Protein AF-A0AAW1WQX8-F1 (afdb_monomer)

Structure (mmCIF, N/CA/C/O backbone):
data_AF-A0AAW1WQX8-F1
#
_entry.id   AF-A0AAW1WQX8-F1
#
loop_
_atom_site.group_PDB
_atom_site.id
_atom_site.type_symbol
_atom_site.label_atom_id
_atom_site.label_alt_id
_atom_site.label_comp_id
_atom_site.label_asym_id
_atom_site.label_entity_id
_atom_site.label_seq_id
_atom_site.pdbx_PDB_ins_code
_atom_site.Cartn_x
_atom_site.Cartn_y
_atom_site.Cartn_z
_atom_site.occupancy
_atom_site.B_iso_or_equiv
_atom_site.auth_seq_id
_atom_site.auth_comp_id
_atom_site.auth_asym_id
_atom_site.auth_atom_id
_atom_site.pdbx_PDB_model_num
ATOM 1 N N . MET A 1 1 ? -9.747 3.861 7.310 1.00 80.38 1 MET A N 1
ATOM 2 C CA . MET A 1 1 ? -8.467 4.133 7.999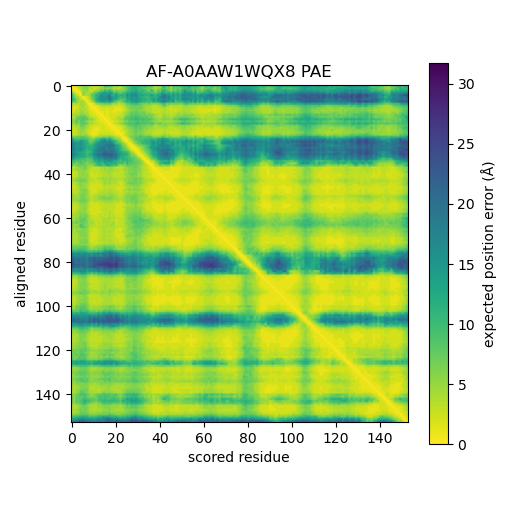 1.00 80.38 1 MET A CA 1
ATOM 3 C C . MET A 1 1 ? -7.979 5.501 7.554 1.00 80.38 1 MET A C 1
ATOM 5 O O . MET A 1 1 ? -8.243 5.859 6.414 1.00 80.38 1 MET A O 1
ATOM 9 N N . VAL A 1 2 ? -7.334 6.263 8.433 1.00 79.00 2 VAL A N 1
ATOM 10 C CA . VAL A 1 2 ? -6.730 7.571 8.134 1.00 79.00 2 VAL A CA 1
ATOM 11 C C . VAL A 1 2 ? -5.258 7.564 8.540 1.00 79.00 2 VAL A C 1
ATOM 13 O O . VAL A 1 2 ? -4.866 6.801 9.425 1.00 79.00 2 VAL A O 1
ATOM 16 N N . SER A 1 3 ? -4.464 8.414 7.892 1.00 73.44 3 SER A N 1
ATOM 17 C CA . SER A 1 3 ? -3.056 8.664 8.208 1.00 73.44 3 SER A CA 1
ATOM 18 C C . SER A 1 3 ? -2.865 10.154 8.501 1.00 73.44 3 SER A C 1
ATOM 20 O O . SER A 1 3 ? -3.441 10.992 7.805 1.00 73.44 3 SER A O 1
ATOM 22 N N . THR A 1 4 ? -2.099 10.496 9.535 1.00 64.50 4 THR A N 1
ATOM 23 C CA . THR A 1 4 ? -1.738 11.887 9.862 1.00 64.50 4 THR A CA 1
ATOM 24 C C . THR A 1 4 ? -0.392 12.272 9.241 1.00 64.50 4 THR A C 1
ATOM 26 O O . THR A 1 4 ? 0.400 11.418 8.857 1.00 64.50 4 THR A O 1
ATOM 29 N N . SER A 1 5 ? -0.111 13.570 9.098 1.00 55.16 5 SER A N 1
ATOM 30 C CA . SER A 1 5 ? 1.078 14.062 8.385 1.00 55.16 5 SER A CA 1
ATOM 31 C C . SER A 1 5 ? 2.373 14.036 9.211 1.00 55.16 5 SER A C 1
ATOM 33 O O . SER A 1 5 ? 3.440 13.865 8.615 1.00 55.16 5 SER A O 1
ATOM 35 N N . TYR A 1 6 ? 2.315 14.164 10.548 1.00 49.03 6 TYR A N 1
ATOM 36 C CA . TYR A 1 6 ? 3.477 13.971 11.431 1.00 49.03 6 TYR A CA 1
ATOM 37 C C . TYR A 1 6 ? 3.111 13.864 12.933 1.00 49.03 6 TYR A C 1
ATOM 39 O O . TYR A 1 6 ? 2.403 14.745 13.424 1.00 49.03 6 TYR A O 1
ATOM 47 N N . PRO A 1 7 ? 3.630 12.867 13.684 1.00 55.06 7 PRO A N 1
ATOM 48 C CA . PRO A 1 7 ? 4.175 11.604 13.167 1.00 55.06 7 PRO A CA 1
ATOM 49 C C . PRO A 1 7 ? 3.109 10.906 12.306 1.00 55.06 7 PRO A C 1
ATOM 51 O O . PRO A 1 7 ? 1.925 11.111 12.561 1.00 55.06 7 PRO A O 1
ATOM 54 N N . ARG A 1 8 ? 3.498 10.159 11.254 1.00 63.41 8 ARG A N 1
ATOM 55 C CA . ARG A 1 8 ? 2.538 9.417 10.405 1.00 63.41 8 ARG A CA 1
ATOM 56 C C . ARG A 1 8 ? 1.928 8.270 11.210 1.00 63.41 8 ARG A C 1
ATOM 58 O O . ARG A 1 8 ? 2.346 7.124 11.100 1.00 63.41 8 ARG A O 1
ATOM 65 N N . GLU A 1 9 ? 0.977 8.611 12.069 1.00 72.75 9 GLU A N 1
ATOM 66 C CA . GLU A 1 9 ? 0.165 7.673 12.826 1.00 72.75 9 GLU A CA 1
ATOM 67 C C . GLU A 1 9 ? -0.983 7.204 11.940 1.00 72.75 9 GLU A C 1
ATOM 69 O O . GLU A 1 9 ? -1.544 7.969 11.149 1.00 72.75 9 GLU A O 1
ATOM 74 N N . PHE A 1 10 ? -1.342 5.936 12.093 1.00 82.56 10 PHE A N 1
ATOM 75 C CA . PHE A 1 10 ? -2.516 5.369 11.454 1.00 82.56 10 PHE A CA 1
ATOM 76 C C . PHE A 1 10 ? -3.590 5.161 12.501 1.00 82.56 10 PHE A C 1
ATOM 78 O O . PHE A 1 10 ? -3.321 4.688 13.607 1.00 82.56 10 PHE A O 1
ATOM 85 N N . ALA A 1 11 ? -4.819 5.500 12.142 1.00 87.31 11 ALA A N 1
ATOM 86 C CA . ALA A 1 11 ? -5.971 5.232 12.977 1.00 87.31 11 ALA A CA 1
ATOM 87 C C . ALA A 1 11 ? -7.126 4.704 12.135 1.00 87.31 11 ALA A C 1
ATOM 89 O O . ALA A 1 11 ? -7.301 5.061 10.965 1.00 87.31 11 ALA A O 1
ATOM 90 N N . PHE A 1 12 ? -7.944 3.852 12.730 1.00 89.31 12 PHE A N 1
ATOM 91 C CA . PHE A 1 12 ? -9.164 3.373 12.104 1.00 89.31 12 PHE A CA 1
ATOM 92 C C . PHE A 1 12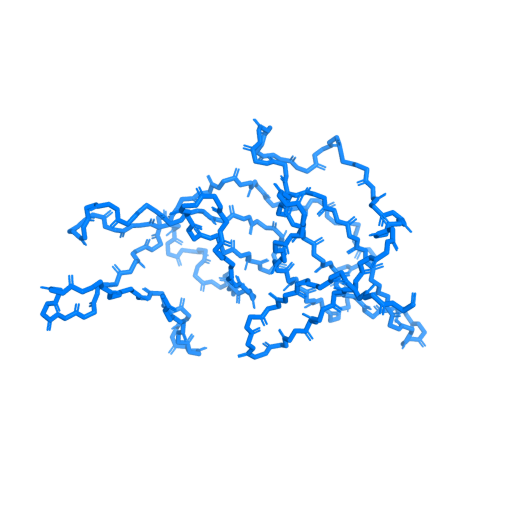 ? -10.361 3.589 13.017 1.00 89.31 12 PHE A C 1
ATOM 94 O O . PHE A 1 12 ? -10.239 3.762 14.226 1.00 89.31 12 PHE A O 1
ATOM 101 N N . TRP A 1 13 ? -11.523 3.600 12.386 1.00 91.25 13 TRP A N 1
ATOM 102 C CA . TRP A 1 13 ? -12.813 3.691 13.034 1.00 91.25 13 TRP A CA 1
ATOM 103 C C . TRP A 1 13 ? -13.755 2.757 12.286 1.00 91.25 13 TRP A C 1
ATOM 105 O O . TRP A 1 13 ? -13.736 2.720 11.049 1.00 91.25 13 TRP A O 1
ATOM 115 N N . ARG A 1 14 ? -14.547 1.986 13.024 1.00 88.56 14 ARG A N 1
ATOM 116 C CA . ARG A 1 14 ? -15.595 1.118 12.489 1.00 88.56 14 ARG A CA 1
ATOM 117 C C . ARG A 1 14 ? -16.963 1.617 12.943 1.00 88.56 14 ARG A C 1
ATOM 119 O O . ARG A 1 14 ? -17.073 2.240 13.999 1.00 88.56 14 ARG A O 1
ATOM 126 N N . PRO A 1 15 ? -18.033 1.285 12.203 1.00 89.31 15 PRO A N 1
ATOM 127 C CA . PRO A 1 15 ? -19.385 1.496 12.695 1.00 89.31 15 PRO A CA 1
ATOM 128 C C . PRO A 1 15 ? -19.539 0.886 14.093 1.00 89.31 15 PRO A C 1
ATOM 130 O O . PRO A 1 15 ? -19.277 -0.304 14.263 1.00 89.31 15 PRO A O 1
ATOM 133 N N . LYS A 1 16 ? -20.010 1.695 15.052 1.00 89.19 16 LYS A N 1
ATOM 134 C CA . LYS A 1 16 ? -20.166 1.389 16.492 1.00 89.19 16 LYS A CA 1
ATOM 135 C C . LYS A 1 16 ? -18.917 1.577 17.366 1.00 89.19 16 LYS A C 1
ATOM 137 O O . LYS A 1 16 ? -19.040 1.424 18.578 1.00 89.19 16 LYS A O 1
ATOM 142 N N . ASP A 1 17 ? -17.765 1.943 16.807 1.00 87.88 17 ASP A N 1
ATOM 143 C CA . ASP A 1 17 ? -16.645 2.410 17.628 1.00 87.88 17 ASP A CA 1
ATOM 144 C C . ASP A 1 17 ? -16.980 3.810 18.185 1.00 87.88 17 ASP A C 1
ATOM 146 O O . ASP A 1 17 ? -17.475 4.682 17.465 1.00 87.88 17 ASP A O 1
ATOM 150 N N . ASN A 1 18 ? -16.710 4.041 19.472 1.00 89.88 18 ASN A N 1
ATOM 151 C CA . ASN A 1 18 ? -16.954 5.341 20.118 1.00 89.88 18 ASN A CA 1
ATOM 152 C C . ASN A 1 18 ? -15.819 6.350 19.870 1.00 89.88 18 ASN A C 1
ATOM 154 O O . ASN A 1 18 ? -16.006 7.550 20.051 1.00 89.88 18 ASN A O 1
ATOM 158 N N . GLU A 1 19 ? -14.644 5.866 19.467 1.00 90.25 19 GLU A N 1
ATOM 159 C CA . GLU A 1 19 ? -13.439 6.661 19.243 1.00 90.25 19 GLU A CA 1
ATOM 160 C C . GLU A 1 19 ? -12.563 6.042 18.145 1.00 90.25 19 GLU A C 1
ATOM 162 O O . GLU A 1 19 ? -12.749 4.891 17.746 1.00 90.25 19 GLU A O 1
ATOM 167 N N . TRP A 1 20 ? -11.607 6.817 17.635 1.00 90.81 20 TRP A N 1
ATOM 168 C CA . TRP A 1 20 ? -10.616 6.325 16.681 1.00 90.81 20 TRP A CA 1
ATOM 169 C C . TRP A 1 20 ? -9.585 5.445 17.391 1.00 90.81 20 TRP A C 1
ATOM 171 O O . TRP A 1 20 ? -8.941 5.879 18.343 1.00 90.81 20 TRP A O 1
ATOM 181 N N . THR A 1 21 ? -9.372 4.231 16.885 1.00 89.94 21 THR A N 1
ATOM 182 C CA . THR A 1 21 ? -8.344 3.320 17.395 1.00 89.94 21 THR A CA 1
ATOM 183 C C . THR A 1 21 ? -7.021 3.588 16.691 1.00 89.94 21 THR A C 1
ATOM 185 O O . THR A 1 21 ? -6.932 3.489 15.463 1.00 89.94 21 THR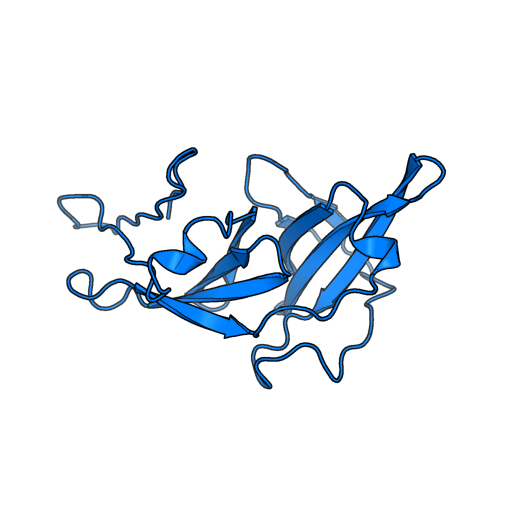 A O 1
ATOM 188 N N . LYS A 1 22 ? -5.981 3.912 17.464 1.00 87.56 22 LYS A N 1
ATOM 189 C CA . LYS A 1 22 ? -4.615 4.063 16.953 1.00 87.56 22 LYS A CA 1
ATOM 190 C C . LYS A 1 22 ? -4.005 2.700 16.648 1.00 87.56 22 LYS A C 1
ATOM 192 O O . LYS A 1 22 ? -4.145 1.762 17.424 1.00 87.56 22 LYS A O 1
ATOM 197 N N . ILE A 1 23 ? -3.285 2.618 15.540 1.00 85.56 23 ILE A N 1
ATOM 198 C CA . ILE A 1 23 ? -2.535 1.430 15.150 1.00 85.56 23 ILE A CA 1
ATOM 199 C C . ILE A 1 23 ? -1.105 1.638 15.609 1.00 85.56 23 ILE A C 1
ATOM 201 O O . ILE A 1 23 ? -0.404 2.528 15.123 1.00 85.56 23 ILE A O 1
ATOM 205 N N . SER A 1 24 ? -0.680 0.822 16.563 1.00 77.69 24 SER A N 1
ATOM 206 C CA . SER A 1 24 ? 0.708 0.834 17.005 1.00 77.69 24 SER A CA 1
ATOM 207 C C . SER A 1 24 ? 1.607 0.268 15.904 1.00 77.69 24 SER A C 1
ATOM 209 O O . SER A 1 24 ? 1.296 -0.740 15.269 1.00 77.69 24 SER A O 1
ATOM 211 N N . SER A 1 25 ? 2.737 0.914 15.641 1.00 66.38 25 SER A N 1
ATOM 212 C CA . SER A 1 25 ? 3.765 0.280 14.823 1.00 66.38 25 SER A CA 1
ATOM 213 C C . SER A 1 25 ? 4.500 -0.729 15.701 1.00 66.38 25 SER A C 1
ATOM 215 O O . SER A 1 25 ? 4.986 -0.360 16.769 1.00 66.38 25 SER A O 1
ATOM 217 N N . ALA A 1 26 ? 4.598 -1.993 15.277 1.00 57.53 26 ALA A N 1
ATOM 218 C CA . ALA A 1 26 ? 5.454 -2.971 15.957 1.00 57.53 26 ALA A CA 1
ATOM 219 C C . ALA A 1 26 ? 6.957 -2.681 15.755 1.00 57.53 26 ALA A C 1
ATOM 221 O O . ALA A 1 26 ? 7.804 -3.440 16.227 1.00 57.53 26 ALA A O 1
ATOM 222 N N . LEU A 1 27 ? 7.297 -1.618 15.019 1.00 57.47 27 LEU A N 1
ATOM 223 C CA . LEU A 1 27 ? 8.668 -1.278 14.685 1.00 57.47 27 LEU A CA 1
ATOM 224 C C . LEU A 1 27 ? 9.382 -0.628 15.873 1.00 57.47 27 LEU A C 1
ATOM 226 O O . LEU A 1 27 ? 8.812 0.112 16.675 1.00 57.47 27 LEU A O 1
ATOM 230 N N . ASN A 1 28 ? 10.672 -0.927 15.970 1.00 55.25 28 ASN A N 1
ATOM 231 C CA . ASN A 1 28 ? 11.558 -0.411 17.005 1.00 55.25 28 ASN A CA 1
ATOM 232 C C . ASN A 1 28 ? 11.532 1.137 16.980 1.00 55.25 28 ASN A C 1
ATOM 234 O O . ASN A 1 28 ? 11.581 1.702 15.891 1.00 55.25 28 ASN A O 1
ATOM 238 N N . PRO A 1 29 ? 11.557 1.864 18.113 1.00 53.19 29 PRO A N 1
ATOM 239 C CA . PRO A 1 29 ? 11.596 3.336 18.118 1.00 53.19 29 PRO A CA 1
ATOM 240 C C . PRO A 1 29 ? 12.788 3.940 17.355 1.00 53.19 29 PRO A C 1
ATOM 242 O O . PRO A 1 29 ? 12.754 5.097 16.950 1.00 53.19 29 PRO A O 1
ATOM 245 N N . ARG A 1 30 ? 13.847 3.150 17.125 1.00 52.88 30 ARG A N 1
ATOM 246 C CA . ARG A 1 30 ? 14.990 3.511 16.268 1.00 52.88 30 ARG A CA 1
ATOM 247 C C . ARG A 1 30 ? 14.667 3.502 14.767 1.00 52.88 30 ARG A C 1
ATOM 249 O O . ARG A 1 30 ? 15.423 4.065 13.989 1.00 52.88 30 ARG A O 1
ATOM 256 N N . GLU A 1 31 ? 13.557 2.887 14.369 1.00 56.12 31 GLU A N 1
ATOM 257 C CA . GLU A 1 31 ? 13.019 2.860 13.005 1.00 56.12 31 GLU A CA 1
ATOM 258 C C . GLU A 1 31 ? 12.007 3.991 12.745 1.00 56.12 31 GLU A C 1
ATOM 260 O O . GLU A 1 31 ? 11.435 4.056 11.661 1.00 56.12 31 GLU A O 1
ATOM 265 N N . ALA A 1 32 ? 11.797 4.902 13.706 1.00 51.72 32 ALA A N 1
ATOM 266 C CA . ALA A 1 32 ? 10.793 5.971 13.648 1.00 51.72 32 ALA A CA 1
ATOM 267 C C . ALA A 1 32 ? 10.983 6.994 12.506 1.00 51.72 32 ALA A C 1
ATOM 269 O O . ALA A 1 32 ? 10.095 7.810 12.271 1.00 51.72 32 ALA A O 1
ATOM 270 N N . ASP A 1 33 ? 12.108 6.953 11.784 1.00 55.84 33 ASP A N 1
ATOM 271 C CA . ASP A 1 33 ? 12.342 7.776 10.588 1.00 55.84 33 ASP A CA 1
ATOM 272 C C . ASP A 1 33 ? 11.851 7.104 9.285 1.00 55.84 33 ASP A C 1
ATOM 274 O O . ASP A 1 33 ? 11.902 7.691 8.198 1.00 55.84 33 ASP A O 1
ATOM 278 N N . ARG A 1 34 ? 11.324 5.871 9.360 1.00 64.88 34 ARG A N 1
ATOM 279 C CA . ARG A 1 34 ? 10.673 5.222 8.217 1.00 64.88 34 ARG A CA 1
ATOM 280 C C . ARG A 1 34 ? 9.324 5.884 7.955 1.00 64.88 34 ARG A C 1
ATOM 282 O O . ARG A 1 34 ? 8.299 5.577 8.552 1.00 64.88 34 ARG A O 1
ATOM 289 N N . ARG A 1 35 ? 9.333 6.852 7.039 1.00 71.06 35 ARG A N 1
ATOM 290 C CA . ARG A 1 35 ? 8.114 7.505 6.553 1.00 71.06 35 ARG A CA 1
ATOM 291 C C . ARG A 1 35 ? 7.292 6.491 5.763 1.00 71.06 35 ARG A C 1
ATOM 293 O O . ARG A 1 35 ? 7.795 5.922 4.797 1.00 71.06 35 ARG A O 1
ATOM 300 N N . SER A 1 36 ? 6.031 6.312 6.135 1.00 74.00 36 SER A N 1
ATOM 301 C CA . SER A 1 36 ? 5.041 5.630 5.297 1.00 74.00 36 SER A CA 1
ATOM 302 C C . SER A 1 36 ? 4.700 6.492 4.088 1.00 74.00 36 SER A C 1
ATOM 304 O O . SER A 1 36 ? 4.693 7.708 4.215 1.00 74.00 36 SER A O 1
ATOM 306 N N . TYR A 1 37 ? 4.422 5.901 2.933 1.00 81.38 37 TYR A N 1
ATOM 307 C CA . TYR A 1 37 ? 4.246 6.595 1.656 1.00 81.38 37 TYR A CA 1
ATOM 308 C C . TYR A 1 37 ? 2.807 6.537 1.146 1.00 81.38 37 TYR A C 1
ATOM 310 O O . TYR A 1 37 ? 2.293 7.573 0.731 1.00 81.38 37 TYR A O 1
ATOM 318 N N . ASP A 1 38 ? 2.166 5.371 1.231 1.00 88.81 38 ASP A N 1
ATOM 319 C CA . ASP A 1 38 ? 0.795 5.152 0.762 1.00 88.81 38 ASP A CA 1
ATOM 320 C C . ASP A 1 38 ? 0.102 4.038 1.569 1.00 88.81 38 ASP A C 1
ATOM 322 O O . ASP A 1 38 ? 0.763 3.259 2.267 1.00 88.81 38 ASP A O 1
ATOM 326 N N . ILE A 1 39 ? -1.227 3.976 1.473 1.00 89.31 39 ILE A N 1
ATOM 327 C CA . ILE A 1 39 ? -2.093 2.973 2.098 1.00 89.31 39 ILE A CA 1
ATOM 328 C C . ILE A 1 39 ? -3.145 2.473 1.100 1.00 89.31 39 ILE A C 1
ATOM 330 O O . ILE A 1 39 ? -3.820 3.263 0.442 1.00 89.31 39 ILE A O 1
ATOM 334 N N . ALA A 1 40 ? -3.350 1.157 1.052 1.00 92.19 40 ALA A N 1
ATOM 335 C CA . ALA A 1 40 ? -4.386 0.525 0.238 1.00 92.19 40 ALA A CA 1
ATOM 336 C C . ALA A 1 40 ? -5.206 -0.486 1.046 1.00 92.19 40 ALA A C 1
ATOM 338 O O . ALA A 1 40 ? -4.711 -1.104 1.990 1.00 92.19 40 ALA A O 1
ATOM 339 N N . TYR A 1 41 ? -6.467 -0.669 0.655 1.00 91.81 41 TYR A N 1
ATOM 340 C CA . TYR A 1 41 ? -7.299 -1.768 1.135 1.00 91.81 41 TYR A CA 1
ATOM 341 C C . TYR A 1 41 ? -7.293 -2.890 0.100 1.00 91.81 41 TYR A C 1
ATOM 343 O O . TYR A 1 41 ? -7.588 -2.656 -1.068 1.00 91.81 41 TYR A O 1
ATOM 351 N N . TYR A 1 42 ? -6.956 -4.104 0.524 1.00 95.25 42 TYR A N 1
ATOM 352 C CA . TYR A 1 42 ? -6.830 -5.258 -0.356 1.00 95.25 42 TYR A CA 1
ATOM 353 C C . TYR A 1 42 ? -7.236 -6.533 0.376 1.00 95.25 42 TYR A C 1
ATOM 355 O O . TYR A 1 42 ? -6.772 -6.797 1.483 1.00 95.25 42 TYR A O 1
ATOM 363 N N . LYS A 1 43 ? -8.126 -7.323 -0.240 1.00 94.62 43 LYS A N 1
ATOM 364 C CA . LYS A 1 43 ? -8.590 -8.632 0.265 1.00 94.62 43 LYS A CA 1
ATOM 365 C C . LYS A 1 43 ? -8.895 -8.645 1.773 1.00 94.62 43 LYS A C 1
ATOM 367 O O . LYS A 1 43 ? -8.456 -9.529 2.504 1.00 94.62 43 LYS A O 1
ATOM 372 N N . GLY A 1 44 ? -9.650 -7.652 2.242 1.00 91.81 44 GLY A N 1
ATOM 373 C CA . GLY A 1 44 ? -10.090 -7.587 3.638 1.00 91.81 44 GLY A CA 1
ATOM 374 C C . GLY A 1 44 ? -9.173 -6.801 4.579 1.00 91.81 44 GLY A C 1
ATOM 375 O O . GLY A 1 44 ? -9.597 -6.479 5.685 1.00 91.81 44 GLY A O 1
ATOM 376 N N . GLN A 1 45 ? -7.950 -6.471 4.161 1.00 93.75 45 GLN A N 1
ATOM 377 C CA . GLN A 1 45 ? -6.905 -5.923 5.029 1.00 93.75 45 GLN A CA 1
ATOM 378 C C . GLN A 1 45 ? -6.377 -4.581 4.517 1.00 93.75 45 GLN A C 1
ATOM 380 O O . GLN A 1 45 ? -6.450 -4.271 3.327 1.00 93.75 45 GLN A O 1
ATOM 385 N N . PHE A 1 46 ? -5.830 -3.780 5.430 1.00 92.88 46 PHE A N 1
ATOM 386 C CA . PHE A 1 46 ? -5.119 -2.553 5.083 1.00 92.88 46 PHE A CA 1
ATOM 387 C C . PHE A 1 46 ? -3.622 -2.825 4.993 1.00 92.88 46 PHE A C 1
ATOM 389 O O . PHE A 1 46 ? -3.044 -3.442 5.890 1.00 92.88 46 PHE A O 1
ATOM 396 N N . TYR A 1 47 ? -3.015 -2.325 3.923 1.00 93.69 47 TYR A N 1
ATOM 397 C CA . TYR A 1 47 ? -1.589 -2.416 3.657 1.00 93.69 47 TYR A CA 1
ATOM 398 C C . TYR A 1 47 ? -0.983 -1.026 3.576 1.00 93.69 47 TYR A C 1
ATOM 400 O O . TYR A 1 47 ? -1.576 -0.125 2.988 1.00 93.69 47 TYR A O 1
ATOM 408 N N . ILE A 1 48 ? 0.206 -0.869 4.145 1.00 90.94 48 ILE A N 1
ATOM 409 C CA . ILE A 1 48 ? 0.972 0.377 4.156 1.00 90.94 48 ILE A CA 1
ATOM 410 C C . ILE A 1 48 ? 2.311 0.102 3.489 1.00 90.94 48 ILE A C 1
ATOM 412 O O . ILE A 1 48 ? 2.922 -0.925 3.768 1.00 90.94 48 ILE A O 1
ATOM 416 N N . VAL A 1 49 ? 2.794 1.016 2.652 1.00 89.88 49 VAL A N 1
ATOM 417 C CA . VAL A 1 49 ? 4.164 0.955 2.124 1.00 89.88 49 VAL A CA 1
ATOM 418 C C . VAL A 1 49 ? 5.043 2.025 2.760 1.00 89.88 49 VAL A C 1
ATOM 420 O O . VAL A 1 49 ? 4.610 3.163 2.940 1.00 89.88 49 VAL A O 1
ATOM 423 N N . GLU A 1 50 ? 6.277 1.671 3.105 1.00 87.00 50 GLU A N 1
ATOM 424 C CA . GLU A 1 50 ? 7.295 2.571 3.654 1.00 87.00 50 GLU A CA 1
ATOM 425 C C . GLU A 1 50 ? 8.301 3.042 2.587 1.00 87.00 50 GLU A C 1
ATOM 427 O O . GLU A 1 50 ? 8.318 2.575 1.448 1.00 87.00 50 GLU A O 1
ATOM 432 N N . ARG A 1 51 ? 9.148 4.015 2.950 1.00 81.69 51 ARG A N 1
ATOM 433 C CA . ARG A 1 51 ? 10.135 4.656 2.057 1.00 81.69 51 ARG A CA 1
ATOM 434 C C . ARG A 1 51 ? 11.108 3.690 1.371 1.00 81.69 51 ARG A C 1
ATOM 436 O O . ARG A 1 51 ? 11.675 4.046 0.341 1.00 81.69 51 ARG A O 1
ATOM 443 N N . ASP A 1 52 ? 11.361 2.533 1.959 1.00 84.12 52 ASP A N 1
ATOM 444 C CA . ASP A 1 52 ? 12.281 1.498 1.474 1.00 84.12 52 ASP A CA 1
ATOM 445 C C . ASP A 1 52 ? 11.555 0.376 0.703 1.00 84.12 52 ASP A C 1
ATOM 447 O O . ASP A 1 52 ? 12.157 -0.641 0.362 1.00 84.12 52 ASP A O 1
ATOM 451 N N . GLY A 1 53 ? 10.261 0.547 0.416 1.00 87.81 53 GLY A N 1
ATOM 452 C CA . GLY A 1 53 ? 9.439 -0.461 -0.250 1.00 87.81 53 GLY A CA 1
ATOM 453 C C . GLY A 1 53 ? 8.973 -1.586 0.678 1.00 87.81 53 GLY A C 1
ATOM 454 O O . GLY A 1 53 ? 8.288 -2.496 0.215 1.00 87.81 53 GLY A O 1
ATOM 455 N N . ARG A 1 54 ? 9.294 -1.536 1.981 1.00 90.88 54 ARG A N 1
ATOM 456 C CA . ARG A 1 54 ? 8.728 -2.457 2.972 1.00 90.88 54 ARG A CA 1
ATOM 457 C C . ARG A 1 54 ? 7.211 -2.286 3.014 1.00 90.88 54 ARG A C 1
ATOM 459 O O . ARG A 1 54 ? 6.708 -1.163 3.054 1.00 90.88 54 ARG A O 1
ATOM 466 N N . VAL A 1 55 ? 6.483 -3.401 3.023 1.00 93.38 55 VAL A N 1
ATOM 467 C CA . VAL A 1 55 ? 5.018 -3.400 3.103 1.00 93.38 55 VAL A CA 1
ATOM 468 C C . VAL A 1 55 ? 4.592 -3.954 4.451 1.00 93.38 55 VAL A C 1
ATOM 470 O O . VAL A 1 55 ? 4.996 -5.048 4.849 1.00 93.38 55 VAL A O 1
ATOM 473 N N . LEU A 1 56 ? 3.758 -3.197 5.151 1.00 93.00 56 LEU A N 1
ATOM 474 C CA . LEU A 1 56 ? 3.133 -3.587 6.403 1.00 93.00 56 LEU A CA 1
ATOM 475 C C . LEU A 1 56 ? 1.679 -3.977 6.155 1.00 93.00 56 LEU A C 1
ATOM 477 O O . LEU A 1 56 ? 1.021 -3.418 5.281 1.00 93.00 56 LEU A O 1
ATOM 481 N N . VAL A 1 57 ? 1.168 -4.888 6.972 1.00 94.12 57 VAL A N 1
ATOM 482 C CA . VAL A 1 57 ? -0.259 -5.193 7.072 1.00 94.12 57 VAL A CA 1
ATOM 483 C C . VAL A 1 57 ? -0.763 -4.799 8.455 1.00 94.12 57 VAL A C 1
ATOM 485 O O . VAL A 1 57 ? -0.066 -4.991 9.455 1.00 94.12 57 VAL A O 1
ATOM 488 N N . CYS A 1 58 ? -1.952 -4.204 8.509 1.00 92.00 58 CYS A N 1
ATOM 489 C CA . CYS A 1 58 ? -2.576 -3.777 9.755 1.00 92.00 58 CYS A CA 1
ATOM 4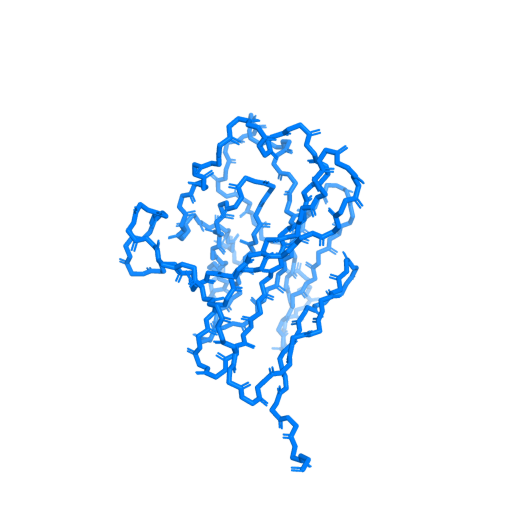90 C C . CYS A 1 58 ? -3.472 -4.883 10.320 1.00 92.00 58 CYS A C 1
ATOM 492 O O . CYS A 1 58 ? -4.528 -5.175 9.757 1.00 92.00 58 CYS A O 1
ATOM 494 N N . ASP A 1 59 ? -3.091 -5.429 11.471 1.00 91.00 59 ASP A N 1
ATOM 495 C CA . ASP A 1 59 ? -3.939 -6.301 12.276 1.00 91.00 59 ASP A CA 1
ATOM 496 C C . ASP A 1 59 ? -4.880 -5.404 13.107 1.00 91.00 59 ASP A C 1
ATOM 498 O O . ASP A 1 59 ? -4.451 -4.758 14.066 1.00 91.00 59 ASP A O 1
ATOM 502 N N . ILE A 1 60 ? -6.155 -5.313 12.709 1.00 90.19 60 ILE A N 1
ATOM 503 C CA . ILE A 1 60 ? -7.154 -4.399 13.310 1.00 90.19 60 ILE A CA 1
ATOM 504 C C . ILE A 1 60 ? -8.380 -5.114 13.898 1.00 90.19 60 ILE A C 1
ATOM 506 O O . ILE A 1 60 ? -9.358 -4.465 14.278 1.00 90.19 60 ILE A O 1
ATOM 510 N N . ASP A 1 61 ? -8.345 -6.446 13.967 1.00 88.56 61 ASP A N 1
ATOM 511 C CA . ASP A 1 61 ? -9.468 -7.249 14.460 1.00 88.56 61 ASP A CA 1
ATOM 512 C C . ASP A 1 61 ? -9.745 -6.965 15.942 1.00 88.56 61 ASP A C 1
ATOM 514 O O . ASP A 1 61 ? -10.885 -6.664 16.315 1.00 88.56 61 ASP A O 1
ATOM 518 N N . ASP A 1 62 ? -8.688 -6.959 16.763 1.00 88.75 62 ASP A N 1
ATOM 519 C CA . ASP A 1 62 ? -8.728 -6.527 18.160 1.00 88.75 62 ASP A CA 1
ATOM 520 C C . ASP A 1 62 ? -8.259 -5.067 18.291 1.00 88.75 62 ASP A C 1
ATOM 522 O O . ASP A 1 62 ? -7.053 -4.805 18.243 1.00 88.75 62 ASP A O 1
ATOM 526 N N . PRO A 1 63 ? -9.171 -4.101 18.507 1.00 85.12 63 PRO A N 1
ATOM 527 C CA . PRO A 1 63 ? -8.796 -2.696 18.622 1.00 85.12 63 PRO A CA 1
ATOM 528 C C . PRO A 1 63 ? -7.860 -2.407 19.806 1.00 85.12 63 PRO A C 1
ATOM 530 O O . PRO A 1 63 ? -7.072 -1.469 19.729 1.00 85.12 63 PRO A O 1
ATOM 533 N N . LYS A 1 64 ? -7.867 -3.215 20.878 1.00 86.31 64 LYS A N 1
ATOM 534 C CA . LYS A 1 64 ? -6.949 -3.012 22.016 1.00 86.31 64 LYS A CA 1
ATOM 535 C C . LYS A 1 64 ? -5.507 -3.390 21.689 1.00 86.31 64 LYS A C 1
ATOM 537 O O . LYS A 1 64 ? -4.590 -2.913 22.350 1.00 86.31 64 LYS A O 1
ATOM 542 N N . ASN A 1 65 ? -5.319 -4.239 20.683 1.00 87.00 65 ASN A N 1
ATOM 543 C CA . ASN A 1 65 ? -4.024 -4.753 20.249 1.00 87.00 65 ASN A CA 1
ATOM 544 C C . ASN A 1 65 ? -3.731 -4.401 18.783 1.00 87.00 65 ASN A C 1
ATOM 546 O O . ASN A 1 65 ? -2.914 -5.064 18.140 1.00 87.00 65 ASN A O 1
ATOM 550 N N . ALA A 1 66 ? -4.394 -3.365 18.255 1.00 88.94 66 ALA A N 1
ATOM 551 C CA . ALA A 1 66 ? -4.250 -2.962 16.868 1.00 88.94 66 ALA A CA 1
ATOM 552 C C . ALA A 1 66 ? -2.804 -2.571 16.555 1.00 88.94 66 ALA A C 1
ATOM 55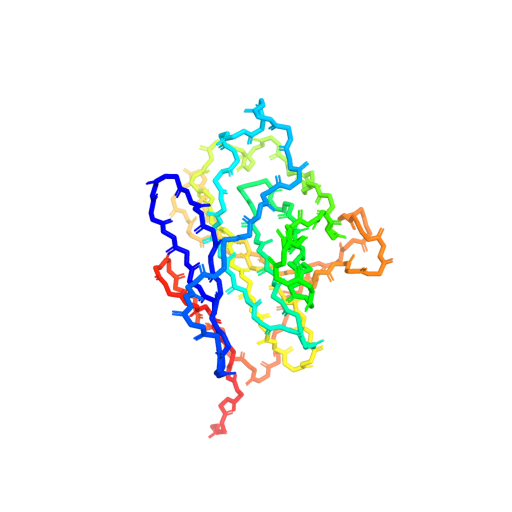4 O O . ALA A 1 66 ? -2.208 -1.692 17.198 1.00 88.94 66 ALA A O 1
ATOM 555 N N . LYS A 1 67 ? -2.236 -3.222 15.541 1.00 89.50 67 LYS A N 1
ATOM 556 C CA . LYS A 1 67 ? -0.831 -3.039 15.187 1.00 89.50 67 LYS A CA 1
ATOM 557 C C . LYS A 1 67 ? -0.555 -3.259 13.710 1.00 89.50 67 LYS A C 1
ATOM 559 O O . LYS A 1 67 ? -1.264 -3.995 13.034 1.00 89.50 67 LYS A O 1
ATOM 564 N N . ALA A 1 68 ? 0.507 -2.637 13.220 1.00 89.12 68 ALA A N 1
ATOM 565 C CA . ALA A 1 68 ? 1.077 -2.950 11.920 1.00 89.12 68 ALA A CA 1
ATOM 566 C C . ALA A 1 68 ? 2.236 -3.940 12.090 1.00 89.12 68 ALA A C 1
ATOM 568 O O . ALA A 1 68 ? 3.088 -3.762 12.965 1.00 89.12 68 ALA A O 1
ATOM 569 N N . ARG A 1 69 ? 2.283 -4.969 11.242 1.00 90.50 69 ARG A N 1
ATOM 570 C CA . ARG A 1 69 ? 3.388 -5.934 11.165 1.00 90.50 69 ARG A CA 1
ATOM 571 C C . ARG A 1 69 ? 3.935 -6.008 9.748 1.00 90.50 69 ARG A C 1
ATOM 573 O O . ARG A 1 69 ? 3.222 -5.723 8.790 1.00 90.50 69 ARG A O 1
ATOM 580 N N . VAL A 1 70 ? 5.188 -6.425 9.613 1.00 92.62 70 VAL A N 1
ATOM 581 C CA . VAL A 1 70 ? 5.830 -6.591 8.304 1.00 92.62 70 VAL A CA 1
ATOM 582 C C . VAL A 1 70 ? 5.147 -7.725 7.537 1.00 92.62 70 VAL A C 1
ATOM 584 O O . VAL A 1 70 ? 5.046 -8.844 8.039 1.00 92.62 70 VAL A O 1
ATOM 587 N N . ALA A 1 71 ? 4.658 -7.415 6.337 1.00 95.38 71 ALA A N 1
ATOM 588 C CA . ALA A 1 71 ? 4.139 -8.380 5.370 1.00 95.38 71 ALA A CA 1
ATOM 589 C C . ALA A 1 71 ? 5.182 -8.698 4.292 1.00 95.38 71 ALA A C 1
ATOM 591 O O . ALA A 1 71 ? 5.313 -9.848 3.891 1.00 95.38 71 ALA A O 1
ATOM 592 N N . VAL A 1 72 ? 5.939 -7.686 3.858 1.00 95.19 72 VAL A N 1
ATOM 593 C CA . VAL A 1 72 ? 7.057 -7.830 2.923 1.00 95.19 72 VAL A CA 1
ATOM 594 C C . VAL A 1 72 ? 8.235 -7.010 3.431 1.00 95.19 72 VAL A C 1
ATOM 596 O O . VAL A 1 72 ? 8.051 -5.859 3.834 1.00 95.19 72 VAL A O 1
ATOM 599 N N . THR A 1 73 ? 9.433 -7.595 3.423 1.00 93.06 73 THR A N 1
ATOM 600 C CA . THR A 1 73 ? 10.673 -6.912 3.813 1.00 93.06 73 THR A CA 1
ATOM 601 C C . THR A 1 73 ? 11.024 -5.765 2.862 1.00 93.06 73 THR A C 1
ATOM 603 O O . THR A 1 73 ? 10.345 -5.520 1.869 1.00 93.06 73 THR A O 1
ATOM 606 N N . GLU A 1 74 ? 12.085 -5.030 3.175 1.00 89.25 74 GLU A N 1
ATOM 607 C CA . GLU A 1 74 ? 12.576 -3.915 2.359 1.00 89.25 74 GLU A CA 1
ATOM 608 C C . GLU A 1 74 ? 12.959 -4.372 0.947 1.00 89.25 74 GLU A C 1
ATOM 610 O O . GLU A 1 74 ? 13.444 -5.492 0.753 1.00 89.25 74 GLU A O 1
ATOM 615 N N . MET A 1 75 ? 12.763 -3.496 -0.037 1.00 86.06 75 MET A N 1
ATOM 616 C CA . MET A 1 75 ? 13.184 -3.740 -1.410 1.00 86.06 75 MET A CA 1
ATOM 617 C C . MET A 1 75 ? 14.668 -3.392 -1.560 1.00 86.06 75 MET A C 1
ATOM 619 O O . MET A 1 75 ? 15.078 -2.251 -1.338 1.00 86.06 75 MET A O 1
ATOM 623 N N . THR A 1 76 ? 15.483 -4.356 -1.993 1.00 80.12 76 THR A N 1
ATOM 624 C CA . THR A 1 76 ? 16.875 -4.103 -2.384 1.00 80.12 76 THR A CA 1
ATOM 625 C C . THR A 1 76 ? 16.893 -3.283 -3.668 1.00 80.12 76 THR A C 1
ATOM 627 O O . THR A 1 76 ? 16.728 -3.813 -4.765 1.00 80.12 76 THR A O 1
ATOM 630 N N . MET A 1 77 ? 17.061 -1.971 -3.535 1.00 67.44 77 MET A N 1
ATOM 631 C CA . MET A 1 77 ? 17.174 -1.074 -4.680 1.00 67.44 77 MET A CA 1
ATOM 632 C C . MET A 1 77 ? 18.643 -0.824 -5.018 1.00 67.44 77 MET A C 1
ATOM 634 O O . MET A 1 77 ? 19.457 -0.613 -4.121 1.00 67.44 77 MET A O 1
ATOM 638 N N . ASP A 1 78 ? 18.966 -0.782 -6.311 1.00 65.56 78 ASP A N 1
ATOM 639 C CA . ASP A 1 78 ? 20.302 -0.419 -6.797 1.00 65.56 78 ASP A CA 1
ATOM 640 C C . ASP A 1 78 ? 20.737 0.945 -6.209 1.00 65.56 78 ASP A C 1
ATOM 642 O O . ASP A 1 78 ? 19.934 1.890 -6.237 1.00 65.56 78 ASP A O 1
ATOM 646 N N . PRO A 1 79 ? 21.975 1.088 -5.700 1.00 53.78 79 PRO A N 1
ATOM 647 C CA . PRO A 1 79 ? 22.525 2.356 -5.225 1.00 53.78 79 PRO A CA 1
ATOM 648 C C . PRO A 1 79 ? 22.302 3.553 -6.159 1.00 53.78 79 PRO A C 1
ATOM 650 O O . PRO A 1 79 ? 21.995 4.641 -5.682 1.00 53.78 79 PRO A O 1
ATOM 653 N N . VAL A 1 80 ? 22.358 3.370 -7.483 1.00 51.56 80 VAL A N 1
ATOM 654 C CA . VAL A 1 80 ? 22.138 4.450 -8.468 1.00 51.56 80 VAL A CA 1
ATOM 655 C C . VAL A 1 80 ? 20.711 4.998 -8.398 1.00 51.56 80 VAL A C 1
ATOM 657 O O . VAL A 1 80 ? 20.454 6.186 -8.605 1.00 51.56 80 VAL A O 1
ATOM 660 N N . SER A 1 81 ? 19.756 4.142 -8.045 1.00 54.31 81 SER A N 1
ATOM 661 C CA . SER A 1 81 ? 18.383 4.572 -7.825 1.00 54.31 81 SER A CA 1
ATOM 662 C C . SER A 1 81 ? 18.198 5.288 -6.477 1.00 54.31 81 SER A C 1
ATOM 664 O O . SER A 1 81 ? 17.143 5.893 -6.293 1.00 54.31 81 SER A O 1
ATOM 666 N N . MET A 1 82 ? 19.157 5.213 -5.531 1.00 52.62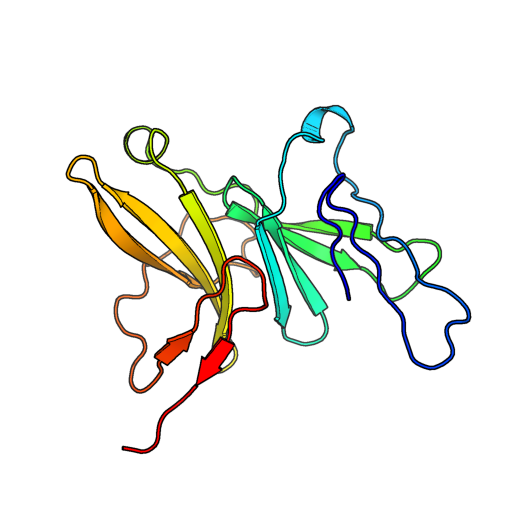 82 MET A N 1
ATOM 667 C CA . MET A 1 82 ? 19.033 5.740 -4.151 1.00 52.62 82 MET A CA 1
ATOM 668 C C . MET A 1 82 ? 19.170 7.256 -4.043 1.00 52.62 82 MET A C 1
ATOM 670 O O . MET A 1 82 ? 18.573 7.836 -3.139 1.00 52.62 82 MET A O 1
ATOM 674 N N . ASP A 1 83 ? 19.858 7.897 -4.988 1.00 52.50 83 ASP A N 1
ATOM 675 C CA . ASP A 1 83 ? 20.112 9.346 -4.966 1.00 52.50 83 ASP A CA 1
ATOM 676 C C . ASP A 1 83 ? 18.943 10.214 -5.472 1.00 52.50 83 ASP A C 1
ATOM 678 O O . ASP A 1 83 ? 19.022 11.443 -5.470 1.00 52.50 83 ASP A O 1
ATOM 682 N N . HIS A 1 84 ? 17.828 9.609 -5.888 1.00 62.34 84 HIS A N 1
ATOM 683 C CA . HIS A 1 84 ? 16.724 10.325 -6.526 1.00 62.34 84 HIS A CA 1
ATOM 684 C C . HIS A 1 84 ? 15.479 10.403 -5.634 1.00 62.34 84 HIS A C 1
ATOM 686 O O . HIS A 1 84 ? 15.244 9.552 -4.779 1.00 62.34 84 HIS A O 1
ATOM 692 N N . PHE A 1 85 ? 14.640 11.427 -5.835 1.00 63.78 85 PHE A N 1
ATOM 693 C CA . PHE A 1 85 ? 13.324 11.490 -5.191 1.00 63.78 85 PHE A CA 1
ATOM 694 C C . PHE A 1 85 ? 12.495 10.267 -5.604 1.00 63.78 85 PHE A C 1
ATOM 696 O O . PHE A 1 85 ? 12.169 10.094 -6.780 1.00 63.78 85 PHE A O 1
ATOM 703 N N . ARG A 1 86 ? 12.157 9.436 -4.617 1.00 77.19 86 ARG A N 1
ATOM 704 C CA . ARG A 1 86 ? 11.380 8.203 -4.767 1.00 77.19 86 ARG A CA 1
ATOM 705 C C . ARG A 1 86 ? 9.999 8.374 -4.163 1.00 77.19 86 ARG A C 1
ATOM 707 O O . ARG A 1 86 ? 9.879 9.006 -3.114 1.00 77.19 86 ARG A O 1
ATOM 714 N N . GLN A 1 87 ? 8.997 7.773 -4.798 1.00 85.94 87 GLN A N 1
ATOM 715 C CA . GLN A 1 87 ? 7.655 7.617 -4.246 1.00 85.94 87 GLN A CA 1
ATOM 716 C C . GLN A 1 87 ? 7.121 6.219 -4.563 1.00 85.94 87 GLN A C 1
ATOM 718 O O . GLN A 1 87 ? 7.164 5.788 -5.713 1.00 85.94 87 GLN A O 1
ATOM 723 N N . PHE A 1 88 ? 6.608 5.542 -3.540 1.00 90.25 88 PHE A N 1
ATOM 724 C CA . PHE A 1 88 ? 5.873 4.290 -3.669 1.00 90.25 88 PHE A CA 1
ATOM 725 C C . PHE A 1 88 ? 4.371 4.543 -3.570 1.00 90.25 88 PHE A C 1
ATOM 727 O O . PHE A 1 88 ? 3.939 5.395 -2.791 1.00 90.25 88 PHE A O 1
ATOM 734 N N . TYR A 1 89 ? 3.602 3.789 -4.349 1.00 94.00 89 TYR A N 1
ATOM 735 C CA . TYR A 1 89 ? 2.144 3.765 -4.300 1.00 94.00 89 TYR A CA 1
ATOM 736 C C . TYR A 1 89 ? 1.658 2.324 -4.231 1.00 94.00 89 TYR A C 1
ATOM 738 O O . TYR A 1 89 ? 2.249 1.447 -4.867 1.00 94.00 89 TYR A O 1
ATOM 746 N N . LEU A 1 90 ? 0.574 2.094 -3.496 1.00 95.56 90 LEU A N 1
ATOM 747 C CA . LEU A 1 90 ? -0.115 0.808 -3.466 1.00 95.56 90 LEU A CA 1
ATOM 748 C C . LEU A 1 90 ? -1.416 0.923 -4.254 1.00 95.56 90 LEU A C 1
ATOM 750 O O . LEU A 1 90 ? -2.210 1.831 -4.022 1.00 95.56 90 LEU A O 1
ATOM 754 N N . VAL A 1 91 ? -1.640 -0.004 -5.182 1.00 96.81 91 VAL A N 1
ATOM 755 C CA . VAL A 1 91 ? -2.828 0.003 -6.040 1.00 96.81 91 VAL A CA 1
ATOM 756 C C . VAL A 1 91 ? -3.419 -1.394 -6.111 1.00 96.81 91 VAL A C 1
ATOM 758 O O . VAL A 1 91 ? -2.747 -2.327 -6.538 1.00 96.81 91 VAL A O 1
ATOM 761 N N . GLU A 1 92 ? -4.681 -1.549 -5.721 1.00 96.50 92 GLU A N 1
ATOM 762 C CA . GLU A 1 92 ? -5.433 -2.755 -6.074 1.00 96.50 92 GLU A CA 1
ATOM 763 C C . GLU A 1 92 ? -5.829 -2.679 -7.554 1.00 96.50 92 GLU A C 1
ATOM 765 O O . GLU A 1 92 ? -6.337 -1.655 -8.019 1.00 96.50 92 GLU A O 1
ATOM 770 N N . SER A 1 93 ? -5.530 -3.736 -8.310 1.00 96.56 93 SER A N 1
ATOM 771 C CA . SER A 1 93 ? -5.852 -3.830 -9.731 1.00 96.56 93 SER A CA 1
ATOM 772 C C . SER A 1 93 ? -6.097 -5.282 -10.138 1.00 96.56 93 SER A C 1
ATOM 774 O O . SER A 1 93 ? -5.196 -6.120 -10.084 1.00 96.56 93 SER A O 1
ATOM 776 N N . ALA A 1 94 ? -7.322 -5.569 -10.582 1.00 94.56 94 ALA A N 1
ATOM 777 C CA . ALA A 1 94 ? -7.787 -6.891 -11.015 1.00 94.56 94 ALA A CA 1
ATOM 778 C C . ALA A 1 94 ? -7.444 -8.037 -10.041 1.00 94.56 94 ALA A C 1
ATOM 780 O O . ALA A 1 94 ? -7.003 -9.111 -10.451 1.00 94.56 94 ALA A O 1
ATOM 781 N N . GLY A 1 95 ? -7.634 -7.816 -8.739 1.00 94.69 95 GLY A N 1
ATOM 782 C CA . GLY A 1 95 ? -7.431 -8.836 -7.712 1.00 94.69 95 GLY A CA 1
ATOM 783 C C . GLY A 1 95 ? -5.978 -9.040 -7.280 1.00 94.69 95 GLY A C 1
ATOM 784 O O . GLY A 1 95 ? -5.737 -9.912 -6.434 1.00 94.69 95 GLY A O 1
ATOM 785 N N . ALA A 1 96 ? -5.048 -8.235 -7.800 1.00 96.19 96 ALA A N 1
ATOM 786 C CA . ALA A 1 96 ? -3.659 -8.149 -7.364 1.00 96.19 96 ALA A CA 1
ATOM 787 C C . ALA A 1 96 ? -3.401 -6.828 -6.624 1.00 96.19 96 ALA A C 1
ATOM 789 O O . ALA A 1 96 ? -4.005 -5.796 -6.926 1.00 96.19 96 ALA A O 1
ATOM 790 N N . LEU A 1 97 ? -2.484 -6.857 -5.657 1.00 97.62 97 LEU A N 1
ATOM 791 C CA . LEU A 1 97 ? -1.963 -5.649 -5.023 1.00 97.62 97 LEU A CA 1
ATOM 792 C C . LEU A 1 97 ? -0.652 -5.284 -5.710 1.00 97.62 97 LEU A C 1
ATOM 794 O O . LEU A 1 97 ? 0.307 -6.050 -5.657 1.00 97.62 97 LEU A O 1
ATOM 798 N N . LEU A 1 98 ? -0.616 -4.122 -6.348 1.00 97.31 98 LEU A N 1
ATOM 799 C CA . LEU A 1 98 ? 0.537 -3.625 -7.082 1.00 97.31 98 LEU A CA 1
ATOM 800 C C . LEU A 1 98 ? 1.297 -2.594 -6.253 1.00 97.31 98 LEU A C 1
ATOM 802 O O . LEU A 1 98 ? 0.699 -1.708 -5.639 1.00 97.31 98 LEU A O 1
ATOM 806 N N . LEU A 1 99 ? 2.622 -2.676 -6.302 1.00 95.69 99 LEU A N 1
ATOM 807 C CA . LEU A 1 99 ? 3.530 -1.622 -5.887 1.00 95.69 99 LEU A CA 1
ATOM 808 C C . LEU A 1 99 ? 3.981 -0.847 -7.128 1.00 95.69 99 LEU A C 1
ATOM 810 O O . LEU A 1 99 ? 4.651 -1.399 -8.002 1.00 95.69 99 LEU A O 1
ATOM 814 N N . VAL A 1 100 ? 3.654 0.443 -7.189 1.00 94.56 100 VAL A N 1
ATOM 815 C CA . VAL A 1 100 ? 4.152 1.338 -8.239 1.00 94.56 100 VAL A CA 1
ATOM 816 C C . VAL A 1 100 ? 5.281 2.190 -7.683 1.00 94.56 100 VAL A C 1
ATOM 818 O O . VAL A 1 100 ? 5.089 2.995 -6.771 1.00 94.56 100 VAL A O 1
ATOM 821 N N . PHE A 1 101 ? 6.465 2.025 -8.256 1.00 89.62 101 PHE A N 1
ATOM 822 C CA . PHE A 1 101 ? 7.661 2.778 -7.921 1.00 89.62 101 PHE A CA 1
ATOM 823 C C . PHE A 1 101 ? 7.855 3.927 -8.906 1.00 89.62 101 PHE A C 1
ATOM 825 O O . PHE A 1 101 ? 8.166 3.708 -10.076 1.00 89.62 101 PHE A O 1
ATOM 832 N N . ARG A 1 102 ? 7.702 5.163 -8.428 1.00 88.56 102 ARG A N 1
ATOM 833 C CA . ARG A 1 102 ? 8.023 6.381 -9.172 1.00 88.56 102 ARG A CA 1
ATOM 834 C C . ARG A 1 102 ? 9.410 6.874 -8.790 1.00 88.56 102 ARG A C 1
ATOM 836 O O . ARG A 1 102 ? 9.692 7.101 -7.611 1.00 88.56 102 ARG A O 1
ATOM 843 N N . PHE A 1 103 ? 10.226 7.142 -9.799 1.00 83.94 103 PHE A N 1
ATOM 844 C CA . PHE A 1 103 ? 11.572 7.676 -9.630 1.00 83.94 103 PHE A CA 1
ATOM 845 C C . PHE A 1 103 ? 11.868 8.760 -10.665 1.00 83.94 103 PHE A C 1
ATOM 847 O O . PHE A 1 103 ? 11.253 8.826 -11.730 1.00 83.94 103 PHE A O 1
ATOM 854 N N . TRP A 1 104 ? 12.825 9.619 -10.336 1.00 78.19 104 TRP A N 1
ATOM 855 C CA . TRP A 1 104 ? 13.426 10.549 -11.284 1.00 78.19 104 TRP A CA 1
ATOM 856 C C . TRP A 1 104 ? 14.783 9.996 -11.706 1.00 78.19 104 TRP A C 1
ATOM 858 O O . TRP A 1 104 ? 15.553 9.587 -10.849 1.00 78.19 104 TRP A O 1
ATOM 868 N N . GLY A 1 105 ? 15.070 9.938 -13.002 1.00 65.75 105 GLY A N 1
ATOM 869 C CA . GLY A 1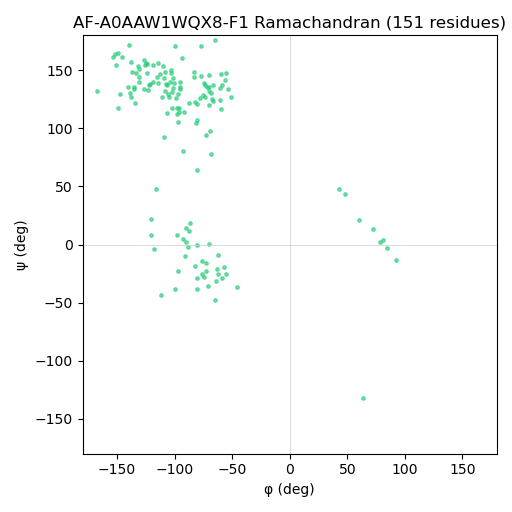 105 ? 16.398 9.604 -13.510 1.00 65.75 105 GLY A CA 1
ATOM 870 C C . GLY A 1 105 ? 17.370 10.781 -13.404 1.00 65.75 105 GLY A C 1
ATOM 871 O O . GLY A 1 105 ? 16.968 11.925 -13.170 1.00 65.75 105 GLY A O 1
ATOM 872 N N . THR A 1 106 ? 18.648 10.514 -13.668 1.00 63.84 106 THR A N 1
ATOM 873 C CA . THR A 1 106 ? 19.736 11.511 -13.650 1.00 63.84 106 THR A CA 1
ATOM 874 C C . THR A 1 106 ? 19.504 12.671 -14.624 1.00 63.84 106 THR A C 1
ATOM 876 O O . THR A 1 106 ? 19.913 13.800 -14.364 1.00 63.84 106 THR A O 1
ATOM 879 N N . SER A 1 107 ? 18.784 12.429 -15.723 1.00 64.94 107 SER A N 1
ATOM 880 C CA . SER A 1 107 ? 18.378 13.434 -16.714 1.00 64.94 107 SER A CA 1
ATOM 881 C C . SER A 1 107 ? 17.051 14.137 -16.391 1.00 64.94 107 SER A C 1
ATOM 883 O O . SER A 1 107 ? 16.498 14.817 -17.253 1.00 64.94 107 SER A O 1
ATOM 885 N N . ARG A 1 108 ? 16.515 13.979 -15.169 1.00 63.53 108 ARG A N 1
ATOM 886 C CA . ARG A 1 108 ? 15.154 14.394 -14.774 1.00 63.53 108 ARG A CA 1
ATOM 887 C C . ARG A 1 108 ? 14.037 13.719 -15.580 1.00 63.53 108 ARG A C 1
ATOM 889 O O . ARG A 1 108 ? 12.916 14.221 -15.606 1.00 63.53 108 ARG A O 1
ATOM 896 N N . SER A 1 109 ? 14.300 12.577 -16.214 1.00 67.69 109 SER A N 1
ATOM 897 C CA . SER A 1 109 ? 13.232 11.751 -16.775 1.00 67.69 109 SER A CA 1
ATOM 898 C C . SER A 1 109 ? 12.399 11.142 -15.645 1.00 67.69 109 SER A C 1
ATOM 900 O O . SER A 1 109 ? 12.933 10.593 -14.683 1.00 67.69 109 SER A O 1
ATOM 902 N N . LEU A 1 110 ? 11.079 11.273 -15.734 1.00 81.62 110 LEU A N 1
ATOM 903 C CA . LEU A 1 110 ? 10.150 10.621 -14.819 1.00 81.62 110 LEU A CA 1
ATOM 904 C C . LEU A 1 110 ? 9.958 9.170 -15.267 1.00 81.62 110 LEU A C 1
ATOM 906 O O . LEU A 1 110 ? 9.524 8.935 -16.393 1.00 81.62 110 LEU A O 1
ATOM 910 N N . GLY A 1 111 ? 10.276 8.220 -14.394 1.00 86.69 111 GLY A N 1
ATOM 911 C CA . GLY A 1 111 ? 10.105 6.794 -14.642 1.00 86.69 111 GLY A CA 1
ATOM 912 C C . GLY A 1 111 ? 9.143 6.147 -13.652 1.00 86.69 111 GLY A C 1
ATOM 913 O O . GLY A 1 111 ? 8.983 6.609 -12.516 1.00 86.69 111 GLY A O 1
ATOM 914 N N . PHE A 1 112 ? 8.528 5.053 -14.095 1.00 89.81 112 PHE A N 1
ATOM 915 C CA . PHE A 1 112 ? 7.685 4.191 -13.276 1.00 89.81 112 PHE A CA 1
ATOM 916 C C . PHE A 1 112 ? 8.101 2.736 -13.477 1.00 89.81 112 PHE A C 1
ATOM 918 O O . PHE A 1 112 ? 8.385 2.337 -14.603 1.00 89.81 112 PHE A O 1
ATOM 925 N N . ARG A 1 113 ? 8.121 1.963 -12.392 1.00 91.44 113 ARG A N 1
ATOM 926 C CA . ARG A 1 113 ? 8.182 0.496 -12.414 1.00 91.44 113 ARG A CA 1
ATOM 927 C C . ARG A 1 113 ? 7.010 -0.050 -11.624 1.00 91.44 113 ARG A C 1
ATOM 929 O O . ARG A 1 113 ? 6.584 0.580 -10.654 1.00 91.44 113 ARG A O 1
ATOM 936 N N . VAL A 1 114 ? 6.494 -1.197 -12.033 1.00 94.50 114 VAL A N 1
ATOM 937 C CA . VAL A 1 114 ? 5.328 -1.817 -11.405 1.00 94.50 114 VAL A CA 1
ATOM 938 C C . VAL A 1 114 ? 5.678 -3.247 -11.030 1.00 94.50 114 VAL A C 1
ATOM 940 O O . VAL A 1 114 ? 6.237 -3.975 -11.842 1.00 94.50 114 VAL A O 1
ATOM 943 N N . PHE A 1 115 ? 5.335 -3.644 -9.811 1.00 95.00 115 PHE A N 1
ATOM 944 C CA . PHE A 1 115 ? 5.544 -4.996 -9.300 1.00 95.00 115 PHE A CA 1
ATOM 945 C C . PHE A 1 115 ? 4.269 -5.477 -8.617 1.00 95.00 115 PHE A C 1
ATOM 947 O O . PHE A 1 115 ? 3.564 -4.678 -7.999 1.00 95.00 115 PHE A O 1
ATOM 954 N N . GLU A 1 116 ? 3.980 -6.772 -8.676 1.00 96.12 116 GLU A N 1
ATOM 955 C CA . GLU A 1 116 ? 3.019 -7.364 -7.746 1.00 96.12 116 GLU A CA 1
ATOM 956 C C . GLU A 1 116 ? 3.662 -7.467 -6.356 1.00 96.12 116 GLU A C 1
ATOM 958 O O . GLU A 1 116 ? 4.836 -7.816 -6.230 1.00 96.12 116 GLU A O 1
ATOM 963 N N . VAL A 1 117 ? 2.918 -7.130 -5.299 1.00 96.06 117 VAL A N 1
ATOM 964 C CA . VAL A 1 117 ? 3.415 -7.242 -3.923 1.00 96.06 117 VAL A CA 1
ATOM 965 C C . VAL A 1 117 ? 3.530 -8.730 -3.557 1.00 96.06 117 VAL A C 1
ATOM 967 O O . VAL A 1 117 ? 2.506 -9.419 -3.521 1.00 96.06 117 VAL A O 1
ATOM 970 N N . PRO A 1 118 ? 4.727 -9.240 -3.211 1.00 95.88 118 PRO A N 1
ATOM 971 C CA . PRO A 1 118 ? 4.964 -10.664 -2.977 1.00 95.88 118 PRO A CA 1
ATOM 972 C C . PRO A 1 118 ? 4.510 -11.097 -1.575 1.00 95.88 118 PRO A C 1
ATOM 974 O O . PRO A 1 118 ? 5.301 -11.504 -0.725 1.00 95.88 118 PRO A O 1
ATOM 977 N N . LEU A 1 119 ? 3.207 -11.010 -1.306 1.00 95.69 119 LEU A N 1
ATOM 978 C CA . LEU A 1 119 ? 2.627 -11.326 0.004 1.00 95.69 119 LEU A CA 1
ATOM 979 C C . LEU A 1 119 ? 2.810 -12.798 0.417 1.00 95.69 119 LEU A C 1
ATOM 981 O O . LEU A 1 119 ? 2.719 -13.108 1.601 1.00 95.69 119 LEU A O 1
ATOM 985 N N . SER A 1 120 ? 3.046 -13.701 -0.540 1.00 93.19 120 SER A N 1
ATOM 986 C CA . SER A 1 120 ? 3.260 -15.133 -0.295 1.00 93.19 120 SER A CA 1
ATOM 987 C C . SER A 1 120 ? 4.683 -15.461 0.164 1.00 93.19 120 SER A C 1
ATOM 989 O O . SER A 1 120 ? 4.852 -16.323 1.023 1.00 93.19 120 SER A O 1
ATOM 991 N N . THR A 1 121 ? 5.700 -14.792 -0.386 1.00 93.50 121 THR A N 1
ATOM 992 C CA . THR A 1 121 ? 7.117 -15.035 -0.056 1.00 93.50 121 THR A CA 1
ATOM 993 C C . THR A 1 121 ? 7.652 -14.056 0.988 1.00 93.50 121 THR A C 1
ATOM 995 O O . THR A 1 121 ? 8.636 -14.348 1.669 1.00 93.50 121 THR A O 1
ATOM 998 N N . GLY A 1 122 ? 7.019 -12.887 1.126 1.00 94.69 122 GLY A N 1
ATOM 999 C CA . GLY A 1 122 ? 7.383 -11.857 2.094 1.00 94.69 122 GLY A CA 1
ATOM 1000 C C . GLY A 1 122 ? 8.680 -11.111 1.772 1.00 94.69 122 GLY A C 1
ATOM 1001 O O . GLY A 1 122 ? 9.197 -10.408 2.640 1.00 94.69 122 GLY A O 1
ATOM 1002 N N . ASN A 1 123 ? 9.220 -11.234 0.555 1.00 93.00 123 ASN A N 1
ATOM 1003 C CA . ASN A 1 123 ? 10.426 -10.523 0.125 1.00 93.00 123 ASN A CA 1
ATOM 1004 C C . ASN A 1 123 ? 10.462 -10.303 -1.398 1.00 93.00 123 ASN A C 1
ATOM 1006 O O . ASN A 1 123 ? 9.771 -10.988 -2.147 1.00 93.00 123 ASN A O 1
ATOM 1010 N N . TRP A 1 124 ? 11.292 -9.357 -1.848 1.00 91.12 124 TRP A N 1
ATOM 1011 C CA . TRP A 1 124 ? 11.347 -8.895 -3.243 1.00 91.12 124 TRP A CA 1
ATOM 1012 C C . TRP A 1 124 ? 12.333 -9.669 -4.145 1.00 91.12 124 TRP A C 1
ATOM 1014 O O . TRP A 1 124 ? 12.666 -9.173 -5.217 1.00 91.12 124 TRP A O 1
ATOM 1024 N N . SER A 1 125 ? 12.842 -10.837 -3.727 1.00 86.50 125 SER A N 1
ATOM 1025 C CA . SER A 1 125 ? 14.003 -11.476 -4.384 1.00 86.50 125 SER A CA 1
ATOM 1026 C C . SER A 1 125 ? 13.707 -12.057 -5.772 1.00 86.50 125 SER A C 1
ATOM 1028 O O . SER A 1 125 ? 14.561 -11.973 -6.649 1.00 86.50 125 SER A O 1
ATOM 1030 N N . ASP A 1 126 ? 12.505 -12.600 -5.983 1.00 81.00 126 ASP A N 1
ATOM 1031 C CA . ASP A 1 126 ? 12.126 -13.343 -7.199 1.00 81.00 126 ASP A CA 1
ATOM 1032 C C . ASP A 1 126 ? 11.000 -12.635 -7.971 1.00 81.00 126 ASP A C 1
ATOM 1034 O O . ASP A 1 126 ? 9.978 -13.232 -8.309 1.00 81.00 126 ASP A O 1
ATOM 1038 N N . LEU A 1 127 ? 11.136 -11.325 -8.183 1.00 83.31 127 LEU A N 1
ATOM 1039 C CA . LEU A 1 127 ? 10.082 -10.516 -8.792 1.00 83.31 127 LEU A CA 1
ATOM 1040 C C . LEU A 1 127 ? 10.347 -10.163 -10.246 1.00 83.31 127 LEU A C 1
ATOM 1042 O O . LEU A 1 127 ? 11.440 -9.739 -10.618 1.00 83.31 127 LEU A O 1
ATOM 1046 N N . GLU A 1 128 ? 9.279 -10.226 -11.033 1.00 88.12 128 GLU A N 1
ATOM 1047 C CA . GLU A 1 128 ? 9.244 -9.734 -12.403 1.00 88.12 128 GLU A CA 1
ATOM 1048 C C . GLU A 1 128 ? 8.549 -8.368 -12.456 1.00 88.12 128 GLU A C 1
ATOM 1050 O O . GLU A 1 128 ? 7.505 -8.146 -11.834 1.00 88.12 128 GLU A O 1
ATOM 1055 N N . GLU A 1 129 ? 9.144 -7.428 -13.193 1.00 92.56 129 GLU A N 1
ATOM 1056 C CA . GLU A 1 129 ? 8.518 -6.135 -13.455 1.00 92.56 129 GLU A CA 1
ATOM 1057 C C . GLU A 1 129 ? 7.325 -6.316 -14.405 1.00 92.56 129 GLU A C 1
ATOM 1059 O O . GLU A 1 129 ? 7.413 -6.954 -15.456 1.00 92.56 129 GLU A O 1
ATOM 1064 N N . ILE A 1 130 ? 6.192 -5.715 -14.051 1.00 94.75 130 ILE A N 1
ATOM 1065 C CA . ILE A 1 130 ? 4.991 -5.717 -14.878 1.00 94.75 130 ILE A CA 1
ATOM 1066 C C .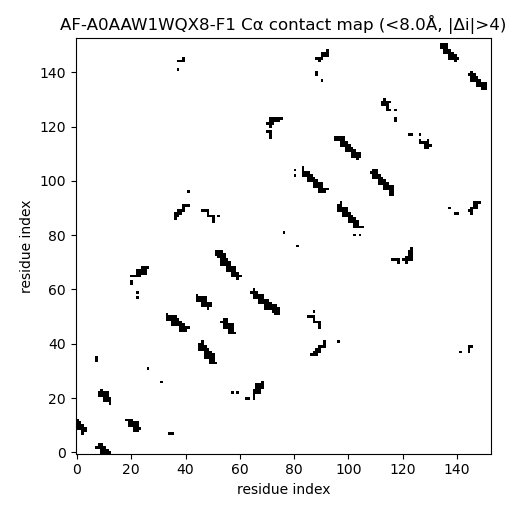 ILE A 1 130 ? 5.141 -4.639 -15.950 1.00 94.75 130 ILE A C 1
ATOM 1068 O O . ILE A 1 130 ? 5.008 -3.444 -15.687 1.00 94.75 130 ILE A O 1
ATOM 1072 N N . HIS A 1 131 ? 5.361 -5.077 -17.187 1.00 93.94 131 HIS A N 1
ATOM 1073 C CA . HIS A 1 131 ? 5.502 -4.185 -18.341 1.00 93.94 131 HIS A CA 1
ATOM 1074 C C . HIS A 1 131 ? 4.184 -3.888 -19.070 1.00 93.94 131 HIS A C 1
ATOM 1076 O O . HIS A 1 131 ? 4.141 -3.010 -19.930 1.00 93.94 131 HIS A O 1
ATOM 1082 N N . SER A 1 132 ? 3.101 -4.600 -18.744 1.00 94.19 132 SER A N 1
ATOM 1083 C CA . SER A 1 132 ? 1.784 -4.387 -19.345 1.00 94.19 132 SER A CA 1
ATOM 1084 C C . SER A 1 132 ? 0.681 -4.459 -18.302 1.00 94.19 132 SER A C 1
ATOM 1086 O O . SER A 1 132 ? 0.537 -5.444 -17.582 1.00 94.19 132 SER A O 1
ATOM 1088 N N . LEU A 1 133 ? -0.147 -3.418 -18.270 1.00 94.50 133 LEU A N 1
ATOM 1089 C CA . LEU A 1 133 ? -1.363 -3.377 -17.464 1.00 94.50 133 LEU A CA 1
ATOM 1090 C C . LEU A 1 133 ? -2.576 -3.913 -18.236 1.00 94.50 133 LEU A C 1
ATOM 1092 O O . LEU A 1 133 ? -3.675 -3.941 -17.689 1.00 94.50 133 LEU A O 1
ATOM 1096 N N . GLY A 1 134 ? -2.406 -4.372 -19.478 1.00 94.00 134 GLY A N 1
ATOM 1097 C CA . GLY A 1 134 ? -3.525 -4.728 -20.346 1.00 94.00 134 GLY A CA 1
ATOM 1098 C C . GLY A 1 134 ? -4.387 -3.504 -20.661 1.00 94.00 134 GLY A C 1
ATOM 1099 O O . GLY A 1 134 ? -3.868 -2.442 -20.991 1.00 94.00 134 GLY A O 1
ATOM 1100 N N . ASN A 1 135 ? -5.702 -3.643 -20.527 1.00 94.81 135 ASN A N 1
ATOM 1101 C CA . ASN A 1 135 ? -6.685 -2.579 -20.743 1.00 94.81 135 ASN A CA 1
ATOM 1102 C C . ASN A 1 135 ? -6.941 -1.717 -19.495 1.00 94.81 135 ASN A C 1
ATOM 1104 O O . ASN A 1 135 ? -7.962 -1.043 -19.426 1.00 94.81 135 ASN A O 1
ATOM 1108 N N . ARG A 1 136 ? -6.044 -1.737 -18.502 1.00 95.50 136 ARG A N 1
ATOM 1109 C CA . ARG A 1 136 ? -6.206 -1.008 -17.237 1.00 95.50 136 ARG A CA 1
ATOM 1110 C C . ARG A 1 136 ? -5.354 0.255 -17.203 1.00 95.50 136 ARG A C 1
ATOM 1112 O O . ARG A 1 136 ? -4.240 0.288 -17.721 1.00 95.50 136 ARG A O 1
ATOM 1119 N N . ALA A 1 137 ? -5.855 1.272 -16.512 1.00 95.38 137 ALA A N 1
ATOM 1120 C CA . ALA A 1 137 ? -5.128 2.493 -16.183 1.00 95.38 137 ALA A CA 1
ATOM 1121 C C . ALA A 1 137 ? -4.951 2.613 -14.661 1.00 95.38 137 ALA A C 1
ATOM 1123 O O . ALA A 1 137 ? -5.846 2.239 -13.897 1.00 95.38 137 ALA A O 1
ATOM 1124 N N . LEU A 1 138 ? -3.803 3.141 -14.222 1.00 95.81 138 LEU A N 1
ATOM 1125 C CA . LEU A 1 138 ? -3.525 3.443 -12.812 1.00 95.81 138 LEU A CA 1
ATOM 1126 C C . LEU A 1 138 ? -3.525 4.957 -12.595 1.00 95.81 138 LEU A C 1
ATOM 1128 O O . LEU A 1 138 ? -2.854 5.697 -13.314 1.00 95.81 138 LEU A O 1
ATOM 1132 N N . PHE A 1 139 ? -4.236 5.401 -11.566 1.00 94.25 139 PHE A N 1
ATOM 1133 C CA . PHE A 1 139 ? -4.267 6.781 -11.101 1.00 94.25 139 PHE A CA 1
ATOM 1134 C C . PHE A 1 139 ? -3.474 6.856 -9.801 1.00 94.25 139 PHE A C 1
ATO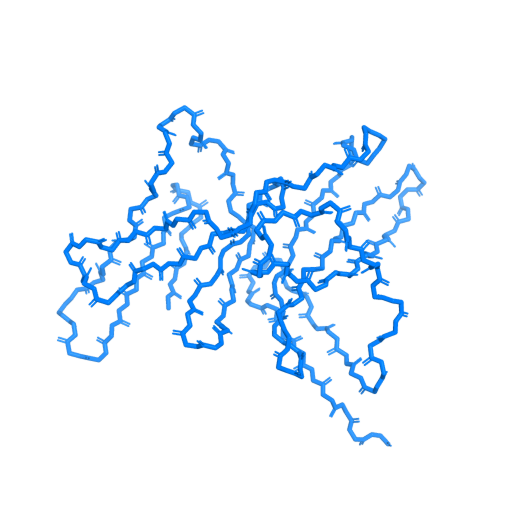M 1136 O O . PHE A 1 139 ? -3.864 6.264 -8.796 1.00 94.25 139 PHE A O 1
ATOM 1143 N N . LEU A 1 140 ? -2.343 7.563 -9.834 1.00 92.75 140 LEU A N 1
ATOM 1144 C CA . LEU A 1 140 ? -1.411 7.663 -8.710 1.00 92.75 140 LEU A CA 1
ATOM 1145 C C . LEU A 1 140 ? -1.542 9.033 -8.053 1.00 92.75 140 LEU A C 1
ATOM 1147 O O . LEU A 1 140 ? -1.410 10.058 -8.726 1.00 92.75 140 LEU A O 1
ATOM 1151 N N . SER A 1 141 ? -1.759 9.063 -6.741 1.00 86.06 141 SER A N 1
ATOM 1152 C CA . SER A 1 141 ? -1.896 10.310 -5.990 1.00 86.06 141 SER A CA 1
ATOM 1153 C C . SER A 1 141 ? -0.875 10.383 -4.864 1.00 86.06 141 SER A C 1
ATOM 1155 O O . SER A 1 141 ? -0.686 9.446 -4.103 1.00 86.06 141 SER A O 1
ATOM 1157 N N . PHE A 1 142 ? -0.208 11.531 -4.745 1.00 77.12 142 PHE A N 1
ATOM 1158 C CA . PHE A 1 142 ? 0.779 11.764 -3.688 1.00 77.12 142 PHE A CA 1
ATOM 1159 C C . PHE A 1 142 ? 0.135 11.991 -2.311 1.00 77.12 142 PHE A C 1
ATOM 1161 O O . PHE A 1 142 ? 0.751 11.719 -1.287 1.00 77.12 142 PHE A O 1
ATOM 1168 N N . ASN A 1 143 ? -1.097 12.510 -2.292 1.00 75.31 143 ASN A N 1
ATOM 1169 C CA . ASN A 1 143 ? -1.792 12.932 -1.070 1.00 75.31 143 ASN A CA 1
ATOM 1170 C C . ASN A 1 143 ? -3.083 12.144 -0.795 1.00 75.31 143 ASN A C 1
ATOM 1172 O O . ASN A 1 143 ? -3.729 12.388 0.216 1.00 75.31 143 ASN A O 1
ATOM 1176 N N . ASN A 1 144 ? -3.485 11.247 -1.697 1.00 76.62 144 ASN A N 1
ATOM 1177 C CA . ASN A 1 144 ? -4.720 10.463 -1.594 1.00 76.62 144 ASN A CA 1
ATOM 1178 C C . ASN A 1 144 ? -4.445 9.028 -2.048 1.00 76.62 144 ASN A C 1
ATOM 1180 O O . ASN A 1 144 ? -3.397 8.773 -2.632 1.00 76.62 144 ASN A O 1
ATOM 1184 N N . SER A 1 145 ? -5.411 8.131 -1.853 1.00 82.88 145 SER A N 1
ATOM 1185 C CA . SER A 1 145 ? -5.323 6.761 -2.355 1.00 82.88 145 SER A CA 1
ATOM 1186 C C . SER A 1 145 ? -5.166 6.714 -3.871 1.00 82.88 145 SER A C 1
ATOM 1188 O O . SER A 1 145 ? -5.849 7.425 -4.616 1.00 82.88 145 SER A O 1
ATOM 1190 N N . SER A 1 146 ? -4.277 5.834 -4.307 1.00 92.19 146 SER A N 1
ATOM 1191 C CA . SER A 1 146 ? -4.134 5.458 -5.706 1.00 92.19 146 SER A CA 1
ATOM 1192 C C . SER A 1 146 ? -5.164 4.378 -6.060 1.00 92.19 146 SER A C 1
ATOM 1194 O O . SER A 1 146 ? -5.557 3.582 -5.207 1.00 92.19 146 SER A O 1
ATOM 1196 N N . PHE A 1 147 ? -5.637 4.348 -7.305 1.00 93.88 147 PHE A N 1
ATOM 1197 C CA . PHE A 1 147 ? -6.654 3.384 -7.742 1.00 93.88 147 PHE A CA 1
ATOM 1198 C C . PHE A 1 147 ? -6.452 2.957 -9.197 1.00 93.88 147 PHE A C 1
ATOM 1200 O O . PHE A 1 147 ? -5.763 3.624 -9.971 1.00 93.88 147 PHE A O 1
ATOM 1207 N N . SER A 1 148 ? -7.052 1.827 -9.566 1.00 96.19 148 SER A N 1
ATOM 1208 C CA . SER A 1 148 ? -7.044 1.291 -10.925 1.00 96.19 148 SER A CA 1
ATOM 1209 C C . SER A 1 148 ? -8.447 1.331 -11.521 1.00 96.19 148 SER A C 1
ATOM 1211 O O . SER A 1 148 ? -9.434 1.163 -10.807 1.00 96.19 148 SER A O 1
ATOM 1213 N N . ILE A 1 149 ? -8.534 1.544 -12.833 1.00 95.75 149 ILE A N 1
ATOM 1214 C CA . ILE A 1 149 ? -9.771 1.389 -13.600 1.00 95.75 149 ILE A CA 1
ATOM 1215 C C . ILE A 1 149 ? -9.506 0.569 -14.859 1.00 95.75 149 ILE A C 1
ATOM 1217 O O . ILE A 1 149 ? -8.402 0.592 -15.404 1.00 95.75 149 ILE A O 1
ATOM 1221 N N . GLU A 1 150 ? -10.544 -0.095 -15.348 1.00 95.00 150 GLU A N 1
ATOM 1222 C CA . GLU A 1 150 ? -10.566 -0.750 -16.652 1.00 95.00 150 GLU A CA 1
ATOM 1223 C C . GLU A 1 150 ? -11.499 0.042 -17.582 1.00 95.00 150 GLU A C 1
ATOM 1225 O O . GLU A 1 150 ? -12.719 -0.132 -17.522 1.00 95.00 150 GLU A O 1
ATOM 1230 N N . PRO A 1 151 ? -10.980 1.002 -18.367 1.00 86.06 151 PRO A N 1
ATOM 1231 C CA . PRO A 1 151 ? -11.806 1.789 -19.268 1.00 86.06 151 PRO A CA 1
ATOM 1232 C C . PRO A 1 151 ? -12.398 0.945 -20.401 1.00 86.06 151 PRO A C 1
ATOM 1234 O O . PRO A 1 151 ? -11.714 0.149 -21.040 1.00 86.06 151 PRO A O 1
ATOM 1237 N N . SER A 1 152 ? -13.672 1.190 -20.695 1.00 80.12 152 SER A N 1
ATOM 1238 C CA . SER A 1 152 ? -14.376 0.663 -21.866 1.00 80.12 152 SER A CA 1
ATOM 1239 C C . SER A 1 152 ? -14.282 1.686 -23.008 1.00 80.12 152 SER A C 1
ATOM 1241 O O . SER A 1 152 ? -15.194 2.495 -23.173 1.00 80.12 152 SER A O 1
ATOM 1243 N N . PHE A 1 153 ? -13.156 1.735 -23.726 1.00 65.56 153 PHE A N 1
ATOM 1244 C CA . PHE A 1 153 ? -13.042 2.526 -24.964 1.00 65.56 153 PHE A CA 1
ATOM 1245 C C . PHE A 1 153 ? -13.400 1.687 -26.189 1.00 65.56 153 PHE A C 1
ATOM 1247 O O . PHE A 1 153 ? -13.031 0.491 -26.203 1.00 65.56 153 PHE A O 1
#

pLDDT: mean 83.52, std 13.47, range [49.03, 97.62]

Solvent-accessible surface area (backbone atoms only — not comparable to full-atom values): 9172 Å² total; per-residue (Å²): 114,51,73,45,92,75,74,74,46,39,33,37,70,56,98,88,56,92,60,74,37,59,42,42,68,74,62,58,81,89,52,70,81,64,48,70,54,33,55,34,73,53,97,94,38,44,37,38,33,29,78,55,58,24,28,31,34,47,51,61,87,52,62,95,70,18,27,35,43,82,44,24,47,60,46,92,69,60,72,86,66,64,83,37,72,71,47,54,42,36,28,53,51,97,94,40,51,30,40,39,42,37,37,44,46,98,86,68,45,82,46,75,50,34,31,70,61,47,70,88,77,29,45,67,86,88,72,68,74,56,88,72,68,77,71,44,49,78,50,83,46,90,91,51,73,34,44,50,48,71,70,91,125

Sequence (153 aa):
MVSTSYPREFAFWRPKDNEWTKISSALNPREADRRSYDIAYYKGQFYIVERDGRVLVCDIDDPKNAKARVAVTEMTMDPVSMDHFRQFYLVESAGALLLVFRFWGTSRSLGFRVFEVPLSTGNWSDLEEIHSLGNRALFLSFNNSSFSIEPSF

Radius of gyration: 16.08 Å; Cα contacts (8 Å, |Δi|>4): 292; chains: 1; bounding box: 43×30×47 Å

InterPro domains:
  IPR005174 KIB1-4, beta-propeller [PF03478] (7-151)
  IPR050942 Arabidopsis F-box involved in BR signaling [PTHR44259] (6-151)

Organism: Rubus argutus (NCBI:txid59490)

Mean predicted aligned error: 6.81 Å

Nearest PDB structures (foldseek):
  8h3r-assembly1_B  TM=6.884E-01  e=3.582E-03  Homo sapiens
  8h33-assembly1_J  TM=6.844E-01  e=7.112E-03  Homo sapiens
  8h38-assembly1_I  TM=6.737E-01  e=9.760E-03  Homo sapiens
  8gq6-assembly1_A  TM=6.729E-01  e=9.259E-03  Homo sapiens
  2b4w-assembly1_A  TM=4.236E-01  e=2.486E+00  Leishmania major

Secondary structure (DSSP, 8-state):
-EE-SSS--EEE--TT-SSPEEEEE-S-GGGTT--EEEEEEETTEEEEEETTS-EEEEE-SSGGG-EEEEEE------HHHHTS-EEEEEEEETTEEEEEEEEE-TT--EEEEEEE--TTTSSSTTPPP----TT-EEE--SSS--EEE----

Foldseek 3Di:
DDFDDPPGWDWDDDVPDPDIQTAAEPDDVVCSPFDWFEWDDAPNWIWIATPQRFIWIWDPPDSVHTYIDTQADGAPDDPQQVVWDWGWAWEDDPRFIKIWIWTQHPVRDIDIWIWTDPSPVRYDPDTDTDPDPDQKDWADDRVDHIYMDRDDD